Protein AF-F9QC51-F1 (afdb_monomer)

pLDDT: mean 85.55, std 15.06, range [42.66, 97.56]

Radius of gyration: 13.9 Å; Cα contacts (8 Å, |Δi|>4): 135; chains: 1; bounding box: 38×32×33 Å

Nearest P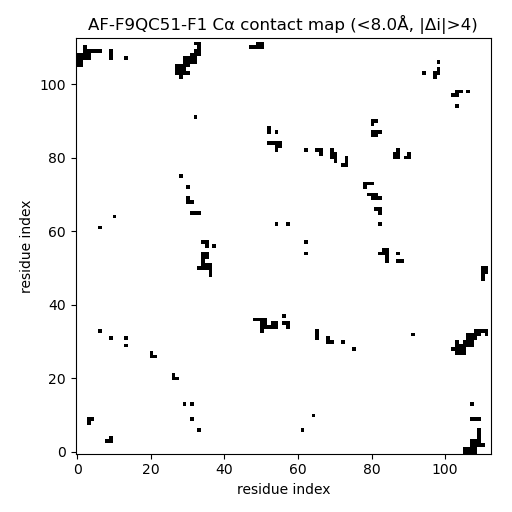DB structures (foldseek):
  4xjx-assembly1_A  TM=9.564E-01  e=8.639E-13  Escherichia coli
  4xjx-assembly1_B  TM=9.453E-01  e=3.603E-12  Escherichia coli
  2w00-assembly2_B  TM=9.041E-01  e=1.764E-12  Escherichia coli
  7btp-assembly1_A  TM=9.183E-01  e=2.287E-12  Escherichia coli
  6h2j-assembly1_A  TM=9.043E-01  e=8.939E-12  Escherichia coli

Structure (mmCIF, N/CA/C/O backbone):
data_AF-F9QC51-F1
#
_entry.id   AF-F9QC51-F1
#
loop_
_atom_site.group_PDB
_atom_site.id
_atom_site.type_symbol
_atom_site.label_atom_id
_atom_site.label_alt_id
_atom_site.label_comp_id
_atom_site.label_asym_id
_atom_site.label_entity_id
_atom_site.label_seq_id
_atom_site.pdbx_PDB_ins_code
_atom_site.Cartn_x
_atom_site.Cartn_y
_atom_site.Cartn_z
_atom_site.occupancy
_atom_site.B_iso_or_equiv
_atom_site.auth_seq_id
_atom_site.auth_comp_id
_atom_site.auth_asym_id
_atom_site.auth_atom_id
_atom_site.pdbx_PDB_model_num
ATOM 1 N N . MET A 1 1 ? -0.217 -11.295 3.798 1.00 90.50 1 MET A N 1
ATOM 2 C CA . MET A 1 1 ? 0.481 -10.790 2.596 1.00 90.50 1 MET A CA 1
ATOM 3 C C . MET A 1 1 ? -0.050 -11.516 1.375 1.00 90.50 1 MET A C 1
ATOM 5 O O . MET A 1 1 ? -0.513 -12.642 1.520 1.00 90.50 1 MET A O 1
ATOM 9 N N . PHE A 1 2 ? -0.015 -10.861 0.218 1.00 93.50 2 PHE A N 1
ATOM 10 C CA . PHE A 1 2 ? -0.470 -11.369 -1.074 1.00 93.50 2 PHE A CA 1
ATOM 11 C C . PHE A 1 2 ? 0.589 -11.034 -2.132 1.00 93.50 2 PHE A C 1
ATOM 13 O O . PHE A 1 2 ? 0.592 -9.937 -2.685 1.00 93.50 2 PHE A O 1
ATOM 20 N N . ALA A 1 3 ? 1.530 -11.958 -2.335 1.00 91.69 3 ALA A N 1
ATOM 21 C CA . ALA A 1 3 ? 2.609 -11.807 -3.306 1.00 91.69 3 ALA A CA 1
ATOM 22 C C . ALA A 1 3 ? 2.104 -12.131 -4.717 1.00 91.69 3 ALA A C 1
ATOM 24 O O . ALA A 1 3 ? 1.410 -13.134 -4.912 1.00 91.69 3 ALA A O 1
ATOM 25 N N . VAL A 1 4 ? 2.426 -11.280 -5.688 1.00 89.81 4 VAL A N 1
ATOM 26 C CA . VAL A 1 4 ? 1.947 -11.383 -7.072 1.00 89.81 4 VAL A CA 1
ATOM 27 C C . VAL A 1 4 ? 3.105 -11.343 -8.061 1.00 89.81 4 VAL A C 1
ATOM 29 O O . VAL A 1 4 ? 4.197 -10.891 -7.749 1.00 89.81 4 VAL A O 1
ATOM 32 N N . SER A 1 5 ? 2.851 -11.817 -9.278 1.00 85.19 5 SER A N 1
ATOM 33 C CA . SER A 1 5 ? 3.888 -12.049 -10.286 1.00 85.19 5 SER A CA 1
ATOM 34 C C . SER A 1 5 ? 4.446 -10.791 -10.954 1.00 85.19 5 SER A C 1
ATOM 36 O O . SER A 1 5 ? 5.476 -10.878 -11.610 1.00 85.19 5 SER A O 1
ATOM 38 N N . SER A 1 6 ? 3.745 -9.656 -10.888 1.00 86.44 6 SER A N 1
ATOM 39 C CA . SER A 1 6 ? 4.165 -8.417 -11.553 1.00 86.44 6 SER A CA 1
ATOM 40 C C . SER A 1 6 ? 3.443 -7.187 -11.007 1.00 86.44 6 SER A C 1
ATOM 42 O O . SER A 1 6 ? 2.390 -7.286 -10.366 1.00 86.44 6 SER A O 1
ATOM 44 N N . VAL A 1 7 ? 3.973 -6.006 -11.336 1.00 87.44 7 VAL A N 1
ATOM 45 C CA . VAL A 1 7 ? 3.344 -4.713 -11.030 1.00 87.44 7 VAL A CA 1
ATOM 46 C C . VAL A 1 7 ? 1.942 -4.615 -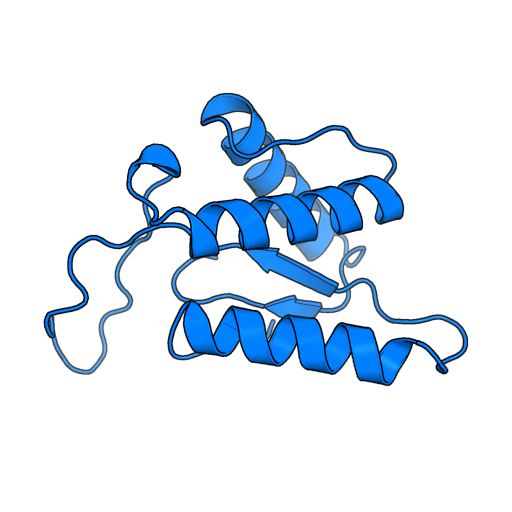11.638 1.00 87.44 7 VAL A C 1
ATOM 48 O O . VAL A 1 7 ? 1.011 -4.148 -10.982 1.00 87.44 7 VAL A O 1
ATOM 51 N N . ASP A 1 8 ? 1.743 -5.101 -12.863 1.00 89.69 8 ASP A N 1
ATOM 52 C CA . ASP A 1 8 ? 0.423 -5.066 -13.501 1.00 89.69 8 ASP A CA 1
ATOM 53 C C . ASP A 1 8 ? -0.587 -5.988 -12.812 1.00 89.69 8 ASP A C 1
ATOM 55 O O . ASP A 1 8 ? -1.743 -5.600 -12.621 1.00 89.69 8 ASP A O 1
ATOM 59 N N . ALA A 1 9 ? -0.151 -7.160 -12.340 1.00 91.31 9 ALA A N 1
ATOM 60 C CA . ALA A 1 9 ? -0.983 -7.997 -11.485 1.00 91.31 9 ALA A CA 1
ATOM 61 C C . ALA A 1 9 ? -1.360 -7.255 -10.192 1.00 91.31 9 ALA A C 1
ATOM 63 O O . ALA A 1 9 ? -2.541 -7.219 -9.837 1.00 91.31 9 ALA A O 1
ATOM 64 N N . ALA A 1 10 ? -0.402 -6.603 -9.521 1.00 92.88 10 ALA A N 1
ATOM 65 C CA . ALA A 1 10 ? -0.662 -5.846 -8.293 1.00 92.88 10 ALA A CA 1
ATOM 66 C C . ALA A 1 10 ? -1.733 -4.763 -8.503 1.00 92.88 10 ALA A C 1
ATOM 68 O O . ALA A 1 10 ? -2.677 -4.671 -7.711 1.00 92.88 10 ALA A O 1
ATOM 69 N N . LYS A 1 11 ? -1.650 -4.011 -9.611 1.00 92.75 11 LYS A N 1
ATOM 70 C CA . LYS A 1 11 ? -2.650 -2.998 -9.989 1.00 92.75 11 LYS A CA 1
ATOM 71 C C . LYS A 1 11 ? -4.049 -3.597 -10.117 1.00 92.75 11 LYS A C 1
ATOM 73 O O . LYS A 1 11 ? -4.995 -3.103 -9.497 1.00 92.75 11 LYS A O 1
ATOM 78 N N . VAL A 1 12 ? -4.183 -4.673 -10.897 1.00 95.50 12 VAL A N 1
ATOM 79 C CA . VAL A 1 12 ? -5.475 -5.329 -11.159 1.00 95.50 12 VAL A CA 1
ATOM 80 C C . VAL A 1 12 ? -6.078 -5.883 -9.872 1.00 95.50 12 VAL A C 1
ATOM 82 O O . VAL A 1 12 ? -7.269 -5.680 -9.610 1.00 95.50 12 VAL A O 1
ATOM 85 N N . TYR A 1 13 ? -5.273 -6.547 -9.041 1.00 96.56 13 TYR A N 1
ATOM 86 C CA . TYR A 1 13 ? -5.744 -7.096 -7.773 1.00 96.56 13 TYR A CA 1
ATOM 87 C C . TYR A 1 13 ? -6.194 -5.999 -6.815 1.00 96.56 13 TYR A C 1
ATOM 89 O O . TYR A 1 13 ? -7.306 -6.073 -6.292 1.00 96.56 13 TYR A O 1
ATOM 97 N N . TYR A 1 14 ? -5.391 -4.951 -6.631 1.00 97.12 14 TYR A N 1
ATOM 98 C CA . TYR A 1 14 ? -5.731 -3.840 -5.745 1.00 97.12 14 TYR A CA 1
ATOM 99 C C . TYR A 1 14 ? -7.040 -3.153 -6.157 1.00 97.12 14 TYR A C 1
ATOM 101 O O . TYR A 1 14 ? -7.938 -2.979 -5.331 1.00 97.12 14 TYR A O 1
ATOM 109 N N . GLN A 1 15 ? -7.205 -2.830 -7.446 1.00 96.25 15 GLN A N 1
ATOM 110 C CA . GLN A 1 15 ? -8.444 -2.233 -7.959 1.00 96.25 15 GLN A CA 1
ATOM 111 C C . GLN A 1 15 ? -9.643 -3.166 -7.790 1.00 96.25 15 GLN A C 1
ATOM 113 O O . GLN A 1 15 ? -10.738 -2.723 -7.436 1.00 96.25 15 GLN A O 1
ATOM 118 N N . THR A 1 16 ? -9.443 -4.465 -8.015 1.00 96.88 16 THR A N 1
ATOM 119 C CA . THR A 1 16 ? -10.495 -5.468 -7.843 1.00 96.88 16 THR A CA 1
ATOM 120 C C . THR A 1 16 ? -10.939 -5.547 -6.390 1.00 96.88 16 THR A C 1
ATOM 122 O O . THR A 1 16 ? -12.140 -5.480 -6.130 1.00 96.88 16 THR A O 1
ATOM 125 N N . PHE A 1 17 ? -10.005 -5.603 -5.438 1.00 96.50 17 PHE A N 1
ATOM 126 C CA . PHE A 1 17 ? -10.337 -5.553 -4.019 1.00 96.50 17 PHE A CA 1
ATOM 127 C C . PHE A 1 17 ? -11.060 -4.257 -3.655 1.00 96.50 17 PHE A C 1
ATOM 129 O O . PHE A 1 17 ? -12.123 -4.315 -3.043 1.00 96.50 17 PHE A O 1
ATOM 136 N N . LYS A 1 18 ? -10.556 -3.093 -4.083 1.00 94.81 18 LYS A N 1
ATOM 137 C CA . LYS A 1 18 ? -11.203 -1.796 -3.826 1.00 94.81 18 LYS A CA 1
ATOM 138 C C . LYS A 1 18 ? -12.653 -1.777 -4.323 1.00 94.81 18 LYS A C 1
ATOM 140 O O . LYS A 1 18 ? -13.554 -1.376 -3.591 1.00 94.81 18 LYS A O 1
ATOM 145 N N . ARG A 1 19 ? -12.899 -2.283 -5.537 1.00 96.06 19 ARG A N 1
ATOM 146 C CA . ARG A 1 19 ? -14.245 -2.393 -6.118 1.00 96.06 19 ARG A CA 1
ATOM 147 C C . ARG A 1 19 ? -15.141 -3.338 -5.320 1.00 96.06 19 ARG A C 1
ATOM 149 O O . ARG A 1 19 ? -16.264 -2.963 -4.994 1.00 96.06 19 ARG A O 1
ATOM 156 N N . LEU A 1 20 ? -14.667 -4.542 -5.005 1.00 96.06 20 LEU A N 1
ATOM 157 C CA . LEU A 1 20 ? -15.446 -5.545 -4.268 1.00 96.06 20 LEU A CA 1
ATOM 158 C C . LEU A 1 20 ? -15.764 -5.107 -2.832 1.00 96.06 20 LEU A C 1
ATOM 160 O O . LEU A 1 20 ? -16.829 -5.433 -2.319 1.00 96.06 20 LEU A O 1
ATOM 164 N N . GLN A 1 21 ? -14.878 -4.336 -2.201 1.00 95.31 21 GLN A N 1
ATOM 165 C CA . GLN A 1 21 ? -15.070 -3.832 -0.843 1.00 95.31 21 GLN A CA 1
ATOM 166 C C . GLN A 1 21 ? -15.993 -2.609 -0.749 1.00 95.31 21 GLN A C 1
ATOM 168 O O . GLN A 1 21 ? -16.416 -2.267 0.351 1.00 95.31 21 GLN A O 1
ATOM 173 N N . SER A 1 22 ? -16.360 -1.976 -1.870 1.00 92.50 22 SER A N 1
ATOM 174 C CA . SER A 1 22 ? -17.206 -0.766 -1.877 1.00 92.50 22 SER A CA 1
ATOM 175 C C . SER A 1 22 ? -18.589 -0.958 -1.238 1.00 92.50 22 SER A C 1
ATOM 177 O O . SER A 1 22 ? -19.188 0.004 -0.764 1.00 92.50 22 SER A O 1
ATOM 179 N N . THR A 1 23 ? -19.085 -2.195 -1.193 1.00 92.38 23 THR A N 1
ATOM 180 C CA . THR A 1 23 ? -20.377 -2.559 -0.593 1.00 92.38 23 THR A CA 1
ATOM 181 C C . THR A 1 23 ? -20.230 -3.328 0.721 1.00 92.38 23 THR A C 1
ATOM 183 O O . THR A 1 23 ? -21.229 -3.783 1.275 1.00 92.38 23 THR A O 1
ATOM 186 N N . VAL A 1 24 ? -19.001 -3.540 1.203 1.00 94.19 24 VAL A N 1
ATOM 187 C CA . VAL A 1 24 ? -18.727 -4.363 2.386 1.00 94.19 24 VAL A CA 1
ATOM 188 C C . VAL A 1 24 ? -18.744 -3.485 3.641 1.00 94.19 24 VAL A C 1
ATOM 190 O O . VAL A 1 24 ? -18.020 -2.489 3.696 1.00 94.19 24 VAL A O 1
ATOM 193 N N . PRO A 1 25 ? -19.534 -3.832 4.674 1.00 91.38 25 PRO A N 1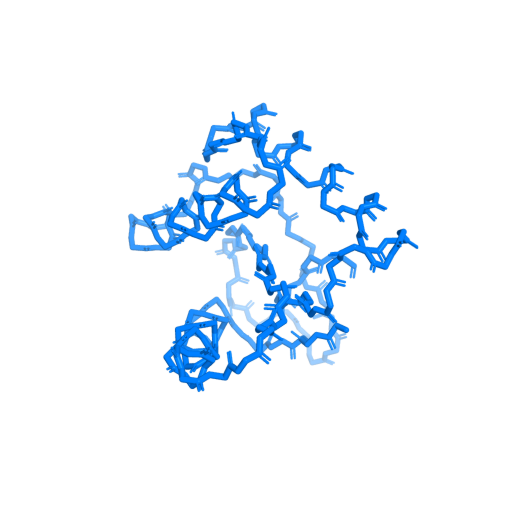
ATOM 194 C CA . PRO A 1 25 ? -19.458 -3.144 5.955 1.00 91.38 25 PRO A CA 1
ATOM 195 C C . PRO A 1 25 ? -18.112 -3.445 6.628 1.00 91.38 25 PRO A C 1
ATOM 197 O O . PRO A 1 25 ? -17.763 -4.609 6.807 1.00 91.38 25 PRO A O 1
ATOM 200 N N . ASN A 1 26 ? -17.388 -2.396 7.033 1.00 91.19 26 ASN A N 1
ATOM 201 C CA . ASN A 1 26 ? -16.028 -2.467 7.590 1.00 91.19 26 ASN A CA 1
ATOM 202 C C . ASN A 1 26 ? -15.021 -3.131 6.626 1.00 91.19 26 ASN A C 1
ATOM 204 O O . ASN A 1 26 ? -14.582 -4.256 6.873 1.00 91.19 26 ASN A O 1
ATOM 208 N N . PRO A 1 27 ? -14.661 -2.461 5.516 1.00 94.50 27 PRO A N 1
ATOM 209 C CA . PRO A 1 27 ? -13.706 -3.006 4.561 1.00 94.50 27 PRO A CA 1
ATOM 210 C C . PRO A 1 27 ? -12.310 -3.154 5.182 1.00 94.50 27 PRO A C 1
ATOM 212 O O . PRO A 1 27 ? -11.908 -2.380 6.053 1.00 94.50 27 PRO A O 1
ATOM 215 N N . LEU A 1 28 ? -11.561 -4.134 4.687 1.00 95.75 28 LEU A N 1
ATOM 216 C CA . LEU A 1 28 ? -10.162 -4.373 5.016 1.00 95.75 28 LEU A CA 1
ATOM 217 C C . LEU A 1 28 ? -9.297 -3.192 4.572 1.00 95.75 28 LEU A C 1
ATOM 219 O O . LEU A 1 28 ? -9.462 -2.660 3.466 1.00 95.75 28 LEU A O 1
ATOM 223 N N . LYS A 1 29 ? -8.310 -2.851 5.400 1.00 96.31 29 LYS A N 1
ATOM 224 C CA . LYS A 1 29 ? -7.259 -1.886 5.076 1.00 96.31 29 LYS A CA 1
ATOM 225 C C . LYS A 1 29 ? -6.203 -2.566 4.221 1.00 96.31 29 LYS A C 1
ATOM 227 O O . LYS A 1 29 ? -5.327 -3.272 4.725 1.00 96.31 29 LYS A O 1
ATOM 232 N N . ILE A 1 30 ? -6.313 -2.353 2.914 1.00 96.62 30 ILE A N 1
ATOM 233 C CA . ILE A 1 30 ? -5.418 -2.940 1.918 1.00 96.62 30 ILE A CA 1
ATOM 234 C C . ILE A 1 30 ? -4.385 -1.905 1.493 1.00 96.62 30 ILE A C 1
ATOM 236 O O . ILE A 1 30 ? -4.734 -0.801 1.073 1.00 96.62 30 ILE A O 1
ATOM 240 N N . ALA A 1 31 ? -3.115 -2.287 1.567 1.00 96.81 31 ALA A N 1
ATOM 241 C CA . ALA A 1 31 ? -1.992 -1.510 1.067 1.00 96.81 31 ALA A CA 1
ATOM 242 C C . ALA A 1 31 ? -1.268 -2.279 -0.044 1.00 96.81 31 ALA A C 1
ATOM 244 O O . ALA A 1 31 ? -1.353 -3.506 -0.135 1.00 96.81 31 ALA A O 1
ATOM 245 N N . THR A 1 32 ? -0.545 -1.552 -0.886 1.00 95.06 32 THR A N 1
ATOM 246 C CA . THR A 1 32 ? 0.321 -2.128 -1.912 1.00 95.06 32 THR A CA 1
ATOM 247 C C . THR A 1 32 ? 1.598 -1.322 -1.982 1.00 95.06 32 THR A C 1
ATOM 249 O O . THR A 1 32 ? 1.577 -0.108 -1.795 1.00 95.06 32 THR A O 1
ATOM 252 N N . ILE A 1 33 ? 2.700 -1.998 -2.263 1.00 91.56 33 ILE A N 1
ATOM 253 C CA . ILE A 1 33 ? 3.991 -1.356 -2.450 1.00 91.56 33 ILE A CA 1
ATOM 254 C C . ILE A 1 33 ? 4.789 -2.134 -3.486 1.00 91.56 33 ILE A C 1
ATOM 256 O O . ILE A 1 33 ? 4.762 -3.363 -3.509 1.00 91.56 33 ILE A O 1
ATOM 260 N N . PHE A 1 34 ? 5.428 -1.387 -4.371 1.00 88.31 34 PHE A N 1
ATOM 261 C CA . PHE A 1 34 ? 6.358 -1.873 -5.374 1.00 88.31 34 PHE A CA 1
ATOM 262 C C . PHE A 1 34 ? 7.163 -0.676 -5.884 1.00 88.31 34 PHE A C 1
ATOM 264 O O . PHE A 1 34 ? 6.724 0.475 -5.772 1.00 88.31 34 PHE A O 1
ATOM 271 N N . SER A 1 35 ? 8.312 -0.943 -6.475 1.00 76.94 35 SER A N 1
ATOM 272 C CA . SER A 1 35 ? 9.093 -0.007 -7.265 1.00 76.94 35 SER A CA 1
ATOM 273 C C . SER A 1 35 ? 9.457 -0.632 -8.608 1.00 76.94 35 SER A C 1
ATOM 275 O O . SER A 1 35 ? 8.914 -1.656 -9.024 1.00 76.94 35 SER A O 1
ATOM 277 N N . PHE A 1 36 ? 10.317 0.057 -9.350 1.00 68.50 36 PHE A N 1
ATOM 278 C CA . PHE A 1 36 ? 10.804 -0.427 -10.624 1.00 68.50 36 PHE A CA 1
ATOM 279 C C . PHE A 1 36 ? 12.009 -1.351 -10.426 1.00 68.50 36 PHE A C 1
ATOM 281 O O . PHE A 1 36 ? 13.053 -0.920 -9.936 1.00 68.50 36 PHE A O 1
ATOM 288 N N . ALA A 1 37 ? 11.892 -2.593 -10.891 1.00 57.03 37 ALA A N 1
ATOM 289 C CA . ALA A 1 37 ? 13.037 -3.430 -11.218 1.00 57.03 37 ALA A CA 1
ATOM 290 C C . ALA A 1 37 ? 13.313 -3.270 -12.720 1.00 57.03 37 ALA A C 1
ATOM 292 O O . ALA A 1 37 ? 12.512 -3.691 -13.550 1.00 57.03 37 ALA A O 1
ATOM 293 N N . ALA A 1 38 ? 14.428 -2.627 -13.080 1.00 44.03 38 ALA A N 1
ATOM 294 C CA . ALA A 1 38 ? 14.761 -2.316 -14.475 1.00 44.03 38 ALA A CA 1
ATOM 295 C C . ALA A 1 38 ? 15.005 -3.540 -15.370 1.00 44.03 38 ALA A C 1
ATOM 297 O O . ALA A 1 38 ? 15.040 -3.400 -16.590 1.00 44.03 38 ALA A O 1
ATOM 298 N N . ASN A 1 39 ? 15.113 -4.727 -14.777 1.00 45.62 39 ASN A N 1
ATOM 299 C CA . ASN A 1 39 ? 15.356 -5.974 -15.479 1.00 45.62 39 ASN A CA 1
ATOM 300 C C . ASN A 1 39 ? 14.195 -6.946 -15.220 1.00 45.62 39 ASN A C 1
ATOM 302 O O . ASN A 1 39 ? 14.247 -7.756 -14.301 1.00 45.62 39 ASN A O 1
ATOM 306 N N . GLU A 1 40 ? 13.147 -6.874 -16.046 1.00 47.72 40 GLU A N 1
ATOM 307 C CA . GLU A 1 40 ? 12.170 -7.969 -16.199 1.00 47.72 40 GLU A CA 1
ATOM 308 C C . GLU A 1 40 ? 12.737 -9.134 -17.047 1.00 47.72 40 GLU A C 1
ATOM 310 O O . GLU A 1 40 ? 12.084 -10.168 -17.214 1.00 47.72 40 GLU A O 1
ATOM 315 N N . GLU A 1 41 ? 13.958 -9.005 -17.586 1.00 42.66 41 GLU A N 1
ATOM 316 C CA . GLU A 1 41 ? 14.643 -10.095 -18.285 1.00 42.66 41 GLU A CA 1
ATOM 317 C C . GLU A 1 41 ? 15.190 -11.125 -17.290 1.00 42.66 41 GLU A C 1
ATOM 319 O O . GLU A 1 41 ? 16.301 -11.004 -16.796 1.00 42.66 41 GLU A O 1
ATOM 324 N N . GLN A 1 42 ? 14.369 -12.148 -17.032 1.00 45.75 42 GLN A N 1
ATOM 325 C CA . GLN A 1 42 ? 14.759 -13.540 -16.761 1.00 45.75 42 GLN A CA 1
ATOM 326 C C . GLN A 1 42 ? 16.124 -13.758 -16.078 1.00 45.75 42 GLN A C 1
ATOM 328 O O . GLN A 1 42 ? 17.007 -14.393 -16.653 1.00 45.75 42 GLN A O 1
ATOM 333 N N . ASP A 1 43 ? 16.261 -13.372 -14.814 1.00 45.22 43 ASP A N 1
ATOM 334 C CA . ASP A 1 43 ? 17.301 -13.941 -13.958 1.00 45.22 43 ASP A CA 1
ATOM 335 C C . ASP A 1 43 ? 16.689 -15.088 -13.142 1.00 45.22 43 ASP A C 1
ATOM 337 O O . ASP A 1 43 ? 15.846 -14.870 -12.284 1.00 45.22 43 ASP A O 1
ATOM 341 N N . ALA A 1 44 ? 17.067 -16.319 -13.517 1.00 47.28 44 ALA A N 1
ATOM 342 C CA . ALA A 1 44 ? 16.850 -17.616 -12.858 1.00 47.28 44 ALA A CA 1
ATOM 343 C C . ALA A 1 44 ? 15.463 -17.912 -12.226 1.00 47.28 44 ALA A C 1
ATOM 345 O O . ALA A 1 44 ? 15.003 -17.267 -11.292 1.00 47.28 44 ALA A O 1
ATOM 346 N N . ILE A 1 45 ? 14.828 -19.020 -12.643 1.00 50.56 45 ILE A N 1
ATOM 347 C CA . ILE A 1 45 ? 13.628 -19.566 -11.977 1.00 50.56 45 ILE A CA 1
ATOM 348 C C . ILE A 1 45 ? 13.942 -19.819 -10.490 1.00 50.56 45 ILE A C 1
ATOM 350 O O . ILE A 1 45 ? 14.553 -20.834 -10.157 1.00 50.56 45 ILE A O 1
ATOM 354 N N . GLY A 1 46 ? 13.508 -18.915 -9.607 1.00 57.62 46 GLY A N 1
ATOM 355 C CA . GLY A 1 46 ? 13.649 -19.048 -8.155 1.00 57.62 46 GLY A CA 1
ATOM 356 C C . GLY A 1 46 ? 14.181 -17.818 -7.416 1.00 57.62 46 GLY A C 1
ATOM 357 O O . GLY A 1 46 ? 13.957 -17.753 -6.209 1.00 57.62 46 GLY A O 1
ATOM 358 N N . ASP A 1 47 ? 14.817 -16.854 -8.093 1.00 58.34 47 ASP A N 1
ATOM 359 C CA . ASP A 1 47 ? 15.297 -15.627 -7.441 1.00 58.34 47 ASP A CA 1
ATOM 360 C C . ASP A 1 47 ? 14.233 -14.519 -7.464 1.00 58.34 47 ASP A C 1
ATOM 362 O O . ASP A 1 47 ? 13.562 -14.276 -8.468 1.00 58.34 47 ASP A O 1
ATOM 366 N N . ILE A 1 48 ? 14.062 -13.853 -6.319 1.00 62.38 48 ILE A N 1
ATOM 367 C CA . ILE A 1 48 ? 13.225 -12.657 -6.190 1.00 62.38 48 ILE A CA 1
ATOM 368 C C . ILE A 1 48 ? 14.150 -11.459 -6.377 1.00 62.38 48 ILE A C 1
ATOM 370 O O . ILE A 1 48 ? 15.081 -11.270 -5.594 1.00 62.38 48 ILE A O 1
ATOM 374 N N . VAL A 1 49 ? 13.910 -10.667 -7.422 1.00 63.16 49 VAL A N 1
ATOM 375 C CA . VAL A 1 49 ? 14.688 -9.453 -7.690 1.00 63.16 49 VAL A CA 1
ATOM 376 C C . VAL A 1 49 ? 14.445 -8.445 -6.568 1.00 63.16 49 VAL A C 1
ATOM 378 O O . VAL A 1 49 ? 13.298 -8.096 -6.289 1.00 63.16 49 VAL A O 1
ATOM 381 N N . ASP A 1 50 ? 15.525 -7.982 -5.935 1.00 62.56 50 ASP A N 1
ATOM 382 C CA . ASP A 1 50 ? 15.454 -6.950 -4.900 1.00 62.56 50 ASP A CA 1
ATOM 383 C C . ASP A 1 50 ? 15.062 -5.608 -5.536 1.00 62.56 50 ASP A C 1
ATOM 385 O O . ASP A 1 50 ? 15.677 -5.137 -6.498 1.00 62.56 50 ASP A O 1
ATOM 389 N N . GLU A 1 51 ? 13.998 -5.005 -5.019 1.00 67.94 51 GLU A N 1
ATOM 390 C CA . GLU A 1 51 ? 13.419 -3.783 -5.562 1.00 67.94 51 GLU A CA 1
ATOM 391 C C . GLU A 1 51 ? 14.066 -2.548 -4.913 1.00 67.94 51 GLU A C 1
ATOM 393 O O . GLU A 1 51 ? 14.098 -2.398 -3.690 1.00 67.94 51 GLU A O 1
ATOM 398 N N . SER A 1 52 ? 14.567 -1.613 -5.728 1.00 71.38 52 SER A N 1
ATOM 399 C CA . SER A 1 52 ? 15.209 -0.393 -5.217 1.00 71.38 52 SER A CA 1
ATOM 400 C C . SER A 1 52 ? 14.181 0.616 -4.681 1.00 71.38 52 SER A C 1
ATOM 402 O O . SER A 1 52 ? 12.993 0.546 -4.980 1.00 71.38 52 SER A O 1
ATOM 404 N N . PHE A 1 53 ? 14.611 1.633 -3.931 1.00 72.00 53 PHE A N 1
ATOM 405 C CA . PHE A 1 53 ? 13.721 2.741 -3.542 1.00 72.00 53 PHE A CA 1
ATOM 406 C C . PHE A 1 53 ? 13.580 3.825 -4.632 1.00 72.00 53 PHE A C 1
ATOM 408 O O . PHE A 1 53 ? 13.021 4.893 -4.370 1.00 72.00 53 PHE A O 1
ATOM 415 N N . GLU A 1 54 ? 14.088 3.587 -5.846 1.00 70.25 54 GLU A N 1
ATOM 416 C CA . GLU A 1 54 ? 14.068 4.560 -6.940 1.00 70.25 54 GLU A CA 1
ATOM 417 C C . GLU A 1 54 ? 12.743 4.533 -7.712 1.00 70.25 54 GLU A C 1
ATOM 419 O O . GLU A 1 54 ? 12.579 3.895 -8.749 1.00 70.25 54 GLU A O 1
ATOM 424 N N . VAL A 1 55 ? 11.782 5.307 -7.217 1.00 70.81 55 VAL A N 1
ATOM 425 C CA . VAL A 1 55 ? 10.470 5.524 -7.853 1.00 70.81 55 VAL A CA 1
ATOM 426 C C . VAL A 1 55 ? 10.522 6.389 -9.121 1.00 70.81 55 VAL A C 1
ATOM 428 O O . VAL A 1 55 ? 9.565 6.414 -9.893 1.00 70.81 55 VAL A O 1
ATOM 431 N N . GLU A 1 56 ? 11.633 7.088 -9.376 1.00 69.56 56 GLU A N 1
ATOM 432 C CA . GLU A 1 56 ? 11.821 7.901 -10.590 1.00 69.56 56 GLU A CA 1
ATOM 433 C C . GLU A 1 56 ? 12.036 7.059 -11.853 1.00 69.56 56 GLU A C 1
ATOM 435 O O . GLU A 1 56 ? 11.750 7.526 -12.952 1.00 69.56 56 GLU A O 1
ATOM 440 N N . ALA A 1 57 ? 12.481 5.808 -11.707 1.00 69.69 57 ALA A N 1
ATOM 441 C CA . ALA A 1 57 ? 12.660 4.887 -12.826 1.00 69.69 57 ALA A CA 1
ATOM 442 C C . ALA A 1 57 ? 11.340 4.229 -13.286 1.00 69.69 57 ALA A C 1
ATOM 444 O O . ALA A 1 57 ? 11.312 3.525 -14.294 1.00 69.69 57 ALA A O 1
ATOM 445 N N . MET A 1 58 ? 10.229 4.457 -12.573 1.00 74.31 58 MET A N 1
ATOM 446 C CA . MET A 1 58 ? 8.920 3.895 -12.911 1.00 74.31 58 MET A CA 1
ATOM 447 C C . MET A 1 58 ? 8.291 4.593 -14.121 1.00 74.31 58 MET A C 1
ATOM 449 O O . MET A 1 58 ? 8.333 5.817 -14.254 1.00 74.31 58 MET A O 1
ATOM 453 N N . ASN A 1 59 ? 7.595 3.824 -14.965 1.00 76.94 59 ASN A N 1
ATOM 454 C CA . ASN A 1 59 ? 6.751 4.414 -16.003 1.00 76.94 59 ASN A CA 1
ATOM 455 C C . ASN A 1 59 ? 5.603 5.245 -15.387 1.00 76.94 59 ASN A C 1
ATOM 457 O O . ASN A 1 59 ? 5.154 4.990 -14.265 1.00 76.94 59 ASN A O 1
ATOM 461 N N . SER A 1 60 ? 5.107 6.238 -16.133 1.00 81.25 60 SER A N 1
ATOM 462 C CA . SER A 1 60 ? 4.125 7.212 -15.631 1.00 81.25 60 SER A CA 1
ATOM 463 C C . SER A 1 60 ? 2.856 6.554 -15.076 1.00 81.25 60 SER A C 1
ATOM 465 O O . SER A 1 60 ? 2.386 6.944 -14.013 1.00 81.25 60 SER A O 1
ATOM 467 N N . SER A 1 61 ? 2.357 5.496 -15.726 1.00 85.56 61 SER A N 1
ATOM 468 C CA . SER A 1 61 ? 1.160 4.769 -15.280 1.00 85.56 61 SER A CA 1
ATOM 469 C C . SER A 1 61 ? 1.364 4.050 -13.940 1.00 85.56 61 SER A C 1
ATOM 471 O O . SER A 1 61 ? 0.480 4.061 -13.083 1.00 85.56 61 SER A O 1
ATOM 473 N N . ALA A 1 62 ? 2.524 3.423 -13.732 1.00 85.19 62 ALA A N 1
ATOM 474 C CA . ALA A 1 62 ? 2.851 2.759 -12.475 1.00 85.19 62 ALA A CA 1
ATOM 475 C C . ALA A 1 62 ? 3.031 3.770 -11.335 1.00 85.19 62 ALA A C 1
ATOM 477 O O . ALA A 1 62 ? 2.538 3.526 -10.233 1.00 85.19 62 ALA A O 1
ATOM 478 N N . LYS A 1 63 ? 3.667 4.917 -11.608 1.00 87.44 63 LYS A N 1
ATOM 479 C CA . LYS A 1 63 ? 3.848 6.000 -10.631 1.00 87.44 63 LYS A CA 1
ATOM 480 C C . LYS A 1 63 ? 2.513 6.636 -10.227 1.00 87.44 63 LYS A C 1
ATOM 482 O O . LYS A 1 63 ? 2.265 6.821 -9.039 1.00 87.44 63 LYS A O 1
ATOM 487 N N . GLU A 1 64 ? 1.629 6.910 -11.187 1.00 91.00 64 GLU A N 1
ATOM 488 C CA . GLU A 1 64 ? 0.270 7.415 -10.929 1.00 91.00 64 GLU A CA 1
ATOM 489 C C . GLU A 1 64 ? -0.556 6.439 -10.089 1.00 91.00 64 GLU A C 1
ATOM 491 O O . GLU A 1 64 ? -1.226 6.840 -9.135 1.00 91.00 64 GLU A O 1
ATOM 496 N N . PHE A 1 65 ? -0.479 5.146 -10.407 1.00 93.12 65 PHE A N 1
ATOM 497 C CA . PHE A 1 65 ? -1.162 4.125 -9.626 1.00 93.12 65 PHE A CA 1
ATOM 498 C C . PHE A 1 65 ? -0.633 4.059 -8.189 1.00 93.12 65 PHE A C 1
ATOM 500 O O . PHE A 1 65 ? -1.419 4.056 -7.242 1.00 93.12 65 PHE A O 1
ATOM 507 N N . LEU A 1 66 ? 0.692 4.017 -8.022 1.00 92.19 66 LEU A N 1
ATOM 508 C CA . LEU A 1 66 ? 1.321 3.965 -6.705 1.00 92.19 66 LEU A CA 1
ATOM 509 C C . LEU A 1 66 ? 0.939 5.194 -5.874 1.00 92.19 66 LEU A C 1
ATOM 511 O O . LEU A 1 66 ? 0.592 5.054 -4.704 1.00 92.19 66 LEU A O 1
ATOM 515 N N . LYS A 1 67 ? 0.907 6.377 -6.496 1.00 94.06 67 LYS A N 1
ATOM 516 C CA . LYS A 1 67 ? 0.418 7.602 -5.861 1.00 94.06 67 LYS A CA 1
ATOM 517 C C . LYS A 1 67 ? -1.026 7.453 -5.382 1.00 94.06 67 LYS A C 1
ATOM 519 O O . LYS A 1 67 ? -1.288 7.692 -4.211 1.00 94.06 67 LYS A O 1
ATOM 524 N N . SER A 1 68 ? -1.934 6.967 -6.231 1.00 95.50 68 SER A N 1
ATOM 525 C CA . SER A 1 68 ? -3.326 6.73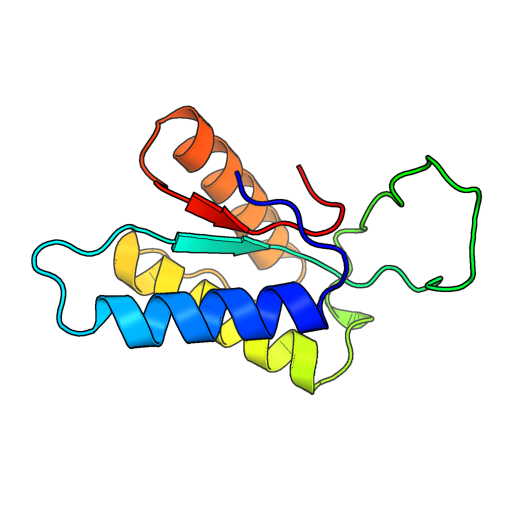1 -5.824 1.00 95.50 68 SER A CA 1
ATOM 526 C C . SER A 1 68 ? -3.444 5.751 -4.651 1.00 95.50 68 SER A C 1
ATOM 528 O O . SER A 1 68 ? -4.312 5.933 -3.800 1.00 95.50 68 SER A O 1
ATOM 530 N N . ALA A 1 69 ? -2.609 4.712 -4.597 1.00 95.88 69 ALA A N 1
ATOM 531 C CA . ALA A 1 69 ? -2.618 3.758 -3.491 1.00 95.88 69 ALA A CA 1
ATOM 532 C C . ALA A 1 69 ? -2.048 4.356 -2.191 1.00 95.88 69 ALA A C 1
ATOM 534 O O . ALA A 1 69 ? -2.539 4.057 -1.099 1.00 95.88 69 ALA A O 1
ATOM 535 N N . ILE A 1 70 ? -1.032 5.218 -2.297 1.00 96.19 70 ILE A N 1
ATOM 536 C CA . ILE A 1 70 ? -0.493 5.985 -1.168 1.00 96.19 70 ILE A CA 1
ATOM 537 C C . ILE A 1 70 ? -1.528 6.998 -0.664 1.00 96.19 70 ILE A C 1
ATOM 539 O O . ILE A 1 70 ? -1.677 7.156 0.545 1.00 96.19 70 ILE A O 1
ATOM 543 N N . ASP A 1 71 ? -2.293 7.628 -1.552 1.00 97.44 71 ASP A N 1
ATOM 544 C CA . ASP A 1 71 ? -3.377 8.537 -1.175 1.00 97.44 71 ASP A CA 1
ATOM 545 C C . ASP A 1 71 ? -4.490 7.805 -0.406 1.00 97.44 71 ASP A C 1
ATOM 547 O O . ASP A 1 71 ? -4.947 8.289 0.633 1.00 97.44 71 ASP A O 1
ATOM 551 N N . ASP A 1 72 ? -4.870 6.598 -0.842 1.00 96.56 72 ASP A N 1
ATOM 552 C CA . ASP A 1 72 ? -5.797 5.740 -0.093 1.00 96.56 72 ASP A CA 1
ATOM 553 C C . ASP A 1 72 ? -5.235 5.407 1.306 1.00 96.56 72 ASP A C 1
ATOM 555 O O . ASP A 1 72 ? -5.936 5.523 2.314 1.00 96.56 72 ASP A O 1
ATOM 559 N N . TYR A 1 73 ? -3.947 5.051 1.390 1.00 97.56 73 TYR A N 1
ATOM 560 C CA . TYR A 1 73 ? -3.261 4.777 2.656 1.00 97.56 73 TYR A CA 1
ATOM 561 C C . TYR A 1 73 ? -3.2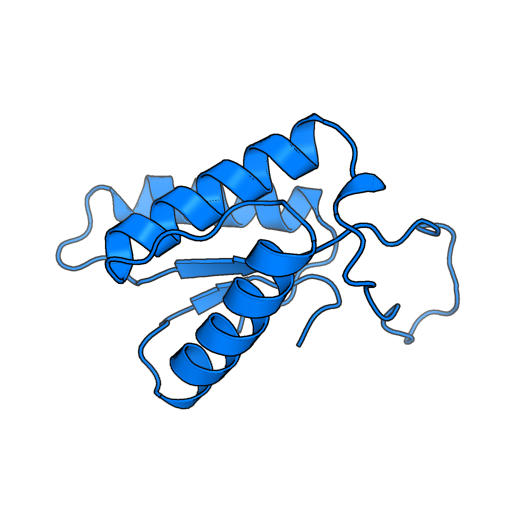36 5.998 3.586 1.00 97.56 73 TYR A C 1
ATOM 563 O O . TYR A 1 73 ? -3.524 5.880 4.780 1.00 97.56 73 TYR A O 1
ATOM 571 N N . ASN A 1 74 ? -2.945 7.177 3.036 1.00 97.56 74 ASN A N 1
ATOM 572 C CA . ASN A 1 74 ? -2.997 8.446 3.751 1.00 97.56 74 ASN A CA 1
ATOM 573 C C . ASN A 1 74 ? -4.396 8.696 4.325 1.00 97.56 74 ASN A C 1
ATOM 575 O O . ASN A 1 74 ? -4.514 9.102 5.483 1.00 97.56 74 ASN A O 1
ATOM 579 N N . GLY A 1 75 ? -5.448 8.368 3.569 1.00 96.56 75 GLY A N 1
ATOM 580 C CA . GLY A 1 75 ? -6.831 8.399 4.041 1.00 96.56 75 GLY A CA 1
ATOM 581 C C . GLY A 1 75 ? -7.110 7.427 5.194 1.00 96.56 75 GLY A C 1
ATOM 582 O O . GLY A 1 75 ? -7.785 7.795 6.154 1.00 96.56 75 GLY A O 1
ATOM 583 N N . TYR A 1 76 ? -6.566 6.207 5.153 1.00 94.56 76 TYR A N 1
ATOM 584 C CA . TYR A 1 76 ? -6.775 5.202 6.208 1.00 94.56 76 TYR A CA 1
ATOM 585 C C . TYR A 1 76 ? -6.092 5.537 7.536 1.00 94.56 76 TYR A C 1
ATOM 587 O O . TYR A 1 76 ? -6.591 5.143 8.596 1.00 94.56 76 TYR A O 1
ATOM 595 N N . PHE A 1 77 ? -4.937 6.205 7.484 1.00 96.56 77 PHE A N 1
ATOM 596 C CA . PHE A 1 77 ? -4.050 6.372 8.638 1.00 96.56 77 PHE A CA 1
ATOM 597 C C . PHE A 1 77 ? -3.744 7.828 9.003 1.00 96.56 77 PHE A C 1
ATOM 599 O O . PHE A 1 77 ? -2.946 8.060 9.912 1.00 96.56 77 PHE A O 1
ATOM 606 N N . ALA A 1 78 ? -4.392 8.788 8.336 1.00 96.50 78 ALA A N 1
ATOM 607 C CA . ALA A 1 78 ? -4.180 10.223 8.515 1.00 96.50 78 ALA A CA 1
ATOM 608 C C . ALA A 1 78 ? -2.698 10.626 8.371 1.00 96.50 78 ALA A C 1
ATOM 610 O O . ALA A 1 78 ? -2.141 11.339 9.208 1.00 96.50 78 ALA A O 1
ATOM 611 N N . THR A 1 79 ? -2.052 10.135 7.312 1.00 96.75 79 THR A N 1
ATOM 612 C CA . THR A 1 79 ? -0.656 10.445 6.958 1.00 96.75 79 THR A CA 1
ATOM 613 C C . THR A 1 79 ? -0.583 11.339 5.715 1.00 96.75 79 THR A C 1
ATOM 615 O O . THR A 1 79 ? -1.610 11.723 5.160 1.00 96.75 79 THR A O 1
ATOM 618 N N . SER A 1 80 ? 0.627 11.714 5.289 1.00 96.19 80 SER A N 1
ATOM 619 C CA . SER A 1 80 ? 0.855 12.612 4.145 1.00 96.19 80 SER A CA 1
ATOM 620 C C . SER A 1 80 ? 2.091 12.200 3.332 1.00 96.19 80 SER A C 1
ATOM 622 O O . SER A 1 80 ? 3.021 12.990 3.153 1.00 96.19 80 SER A O 1
ATOM 624 N N . TYR A 1 81 ? 2.143 10.932 2.923 1.00 96.19 81 TYR A N 1
ATOM 625 C CA . TYR A 1 81 ? 3.207 10.403 2.067 1.00 96.19 81 TYR A CA 1
ATOM 626 C C . TYR A 1 81 ? 2.958 10.702 0.580 1.00 96.19 81 TYR A C 1
ATOM 628 O O . TYR A 1 81 ? 1.822 10.939 0.185 1.00 96.19 81 TYR A O 1
ATOM 636 N N . ASP A 1 82 ? 4.011 10.660 -0.237 1.00 92.31 82 ASP A N 1
ATOM 637 C CA . ASP A 1 82 ? 3.985 10.849 -1.695 1.00 92.31 82 ASP A CA 1
ATOM 638 C C . ASP A 1 82 ? 5.048 9.938 -2.348 1.00 92.31 82 ASP A C 1
ATOM 640 O O . ASP A 1 82 ? 5.813 9.253 -1.662 1.00 92.31 82 ASP A O 1
ATOM 644 N N . VAL A 1 83 ? 5.102 9.936 -3.678 1.00 88.00 83 VAL A N 1
ATOM 645 C CA . VAL A 1 83 ? 6.025 9.147 -4.510 1.00 88.00 83 VAL A CA 1
ATOM 646 C C . VAL A 1 83 ? 7.352 9.867 -4.792 1.00 88.00 83 VAL A C 1
ATOM 648 O O . VAL A 1 83 ? 7.973 9.625 -5.823 1.00 88.00 83 VAL A O 1
ATOM 651 N N . ASP A 1 84 ? 7.794 10.771 -3.914 1.00 86.88 84 ASP A N 1
ATOM 652 C CA . ASP A 1 84 ? 9.172 11.281 -3.926 1.00 86.88 84 ASP A CA 1
ATOM 653 C C . ASP A 1 84 ? 10.084 10.374 -3.089 1.00 86.88 84 ASP A C 1
ATOM 655 O O . ASP A 1 84 ? 9.639 9.758 -2.123 1.00 86.88 84 ASP A O 1
ATOM 659 N N . GLY A 1 85 ? 11.375 10.292 -3.425 1.00 83.75 85 GLY A N 1
ATOM 660 C CA . GLY A 1 85 ? 12.282 9.312 -2.811 1.00 83.75 85 GLY A CA 1
ATOM 661 C C . GLY A 1 85 ? 12.318 9.337 -1.274 1.00 83.75 85 GLY A C 1
ATOM 662 O O . GLY A 1 85 ? 12.355 8.282 -0.642 1.00 83.75 85 GLY A O 1
ATOM 663 N N . LYS A 1 86 ? 12.248 10.517 -0.638 1.00 88.62 86 LYS A N 1
ATOM 664 C CA . LYS A 1 86 ? 12.267 10.615 0.833 1.00 88.62 86 LYS A CA 1
ATOM 665 C C . LYS A 1 86 ? 10.920 10.219 1.434 1.00 88.62 86 LYS A C 1
ATOM 667 O O . LYS A 1 86 ? 10.879 9.518 2.447 1.00 88.62 86 LYS A O 1
ATOM 672 N N . SER A 1 87 ? 9.825 10.689 0.848 1.00 91.94 87 SER A N 1
ATOM 673 C CA . SER A 1 87 ? 8.479 10.374 1.317 1.00 91.94 87 SER A CA 1
ATOM 674 C C . SER A 1 87 ? 8.141 8.897 1.122 1.00 91.94 87 SER A C 1
ATOM 676 O O . SER A 1 87 ? 7.637 8.267 2.050 1.00 91.94 87 SER A O 1
ATOM 678 N N . PHE A 1 88 ? 8.561 8.305 0.004 1.00 90.81 88 PHE A N 1
ATOM 679 C CA . PHE A 1 88 ? 8.413 6.882 -0.284 1.00 90.81 88 PHE A CA 1
ATOM 680 C C . PHE A 1 88 ? 9.176 5.995 0.713 1.00 90.81 88 PHE A C 1
ATOM 682 O O . PHE A 1 88 ? 8.632 5.014 1.219 1.00 90.81 88 PHE A O 1
ATOM 689 N N . GLN A 1 89 ? 10.402 6.367 1.099 1.00 90.38 89 GLN A N 1
ATOM 690 C CA . GLN A 1 89 ? 11.128 5.662 2.165 1.00 90.38 89 GLN A CA 1
ATOM 691 C C . GLN A 1 89 ? 10.407 5.742 3.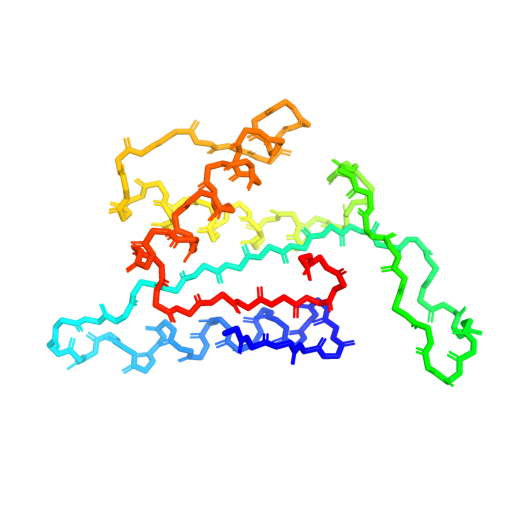518 1.00 90.38 89 GLN A C 1
ATOM 693 O O . GLN A 1 89 ? 10.365 4.765 4.270 1.00 90.38 89 GLN A O 1
ATOM 698 N N . ASN A 1 90 ? 9.832 6.901 3.854 1.00 94.31 90 ASN A N 1
ATOM 699 C CA . ASN A 1 90 ? 9.058 7.046 5.086 1.00 94.31 90 ASN A CA 1
ATOM 700 C C . ASN A 1 90 ? 7.763 6.226 5.039 1.00 94.31 90 ASN A C 1
ATOM 702 O O . ASN A 1 90 ? 7.421 5.599 6.042 1.00 94.31 90 ASN A O 1
ATOM 706 N N . TYR A 1 91 ? 7.099 6.185 3.882 1.00 95.25 91 TYR A N 1
ATOM 707 C CA . TYR A 1 91 ? 5.949 5.329 3.620 1.00 95.25 91 TYR A CA 1
ATOM 708 C C . TYR A 1 91 ? 6.294 3.854 3.836 1.00 95.25 91 TYR A C 1
ATOM 710 O O . TYR A 1 91 ? 5.628 3.197 4.628 1.00 95.25 91 TYR A O 1
ATOM 718 N N . TYR A 1 92 ? 7.380 3.354 3.235 1.00 93.50 92 TYR A N 1
ATOM 719 C CA . TYR A 1 92 ? 7.855 1.979 3.430 1.00 93.50 92 TYR A CA 1
ATOM 720 C C . TYR A 1 92 ? 8.059 1.640 4.915 1.00 93.50 92 TYR A C 1
ATOM 722 O O . TYR A 1 92 ? 7.575 0.620 5.410 1.00 93.50 92 TYR A O 1
ATOM 730 N N . ARG A 1 93 ? 8.747 2.518 5.659 1.00 93.81 93 ARG A N 1
ATOM 731 C CA . ARG A 1 93 ? 9.027 2.306 7.089 1.00 93.81 93 ARG A CA 1
ATOM 732 C C . ARG A 1 93 ? 7.756 2.276 7.933 1.00 93.81 93 ARG A C 1
ATOM 734 O O . ARG A 1 93 ? 7.652 1.451 8.843 1.00 93.81 93 ARG A O 1
ATOM 741 N N . ASP A 1 94 ? 6.824 3.185 7.664 1.00 96.81 94 ASP A N 1
ATOM 742 C CA . ASP A 1 94 ? 5.542 3.228 8.365 1.00 96.81 94 ASP A CA 1
ATOM 743 C C . ASP A 1 94 ? 4.702 1.997 8.024 1.00 96.81 94 ASP A C 1
ATOM 745 O O . ASP A 1 94 ? 4.260 1.291 8.928 1.00 96.81 94 ASP A O 1
ATOM 749 N N . LEU A 1 95 ? 4.599 1.654 6.740 1.00 95.81 95 LEU A N 1
ATOM 750 C CA . LEU A 1 95 ? 3.898 0.470 6.260 1.00 95.81 95 LEU A CA 1
ATOM 751 C C . LEU A 1 95 ? 4.419 -0.805 6.934 1.00 95.81 95 LEU A C 1
ATOM 753 O O . LEU A 1 95 ? 3.630 -1.577 7.478 1.00 95.81 95 LEU A O 1
ATOM 757 N N . ALA A 1 96 ? 5.740 -0.993 6.997 1.00 93.88 96 ALA A N 1
ATOM 758 C CA . ALA A 1 96 ? 6.348 -2.142 7.665 1.00 93.88 96 ALA A CA 1
ATOM 759 C C . ALA A 1 96 ? 5.979 -2.222 9.152 1.00 93.88 96 ALA A C 1
ATOM 761 O O . ALA A 1 96 ? 5.648 -3.291 9.676 1.00 93.88 96 ALA A O 1
ATOM 762 N N . LYS A 1 97 ? 5.988 -1.076 9.840 1.00 96.81 97 LYS A N 1
ATOM 763 C CA . LYS A 1 97 ? 5.572 -0.982 11.241 1.00 96.81 97 LYS A CA 1
ATOM 764 C C . LYS A 1 97 ? 4.092 -1.337 11.408 1.00 96.81 97 LYS A C 1
ATOM 766 O O . LYS A 1 97 ? 3.753 -2.079 12.329 1.00 96.81 97 LYS A O 1
ATOM 771 N N . ARG A 1 98 ? 3.218 -0.857 10.523 1.00 97.00 98 ARG A N 1
ATOM 772 C CA . ARG A 1 98 ? 1.769 -1.105 10.580 1.00 97.00 98 ARG A CA 1
ATOM 773 C C . ARG A 1 98 ? 1.392 -2.539 10.250 1.00 97.00 98 ARG A C 1
ATOM 775 O O . ARG A 1 98 ? 0.534 -3.103 10.923 1.00 97.00 98 ARG A O 1
ATOM 782 N N . VAL A 1 99 ? 2.073 -3.161 9.291 1.00 94.94 99 VAL A N 1
ATOM 783 C CA . VAL A 1 99 ? 1.930 -4.595 8.999 1.00 94.94 99 VAL A CA 1
ATOM 784 C C . VAL A 1 99 ? 2.327 -5.420 10.223 1.00 94.94 99 VAL A C 1
ATOM 786 O O . VAL A 1 99 ? 1.567 -6.284 10.658 1.00 94.94 99 VAL A O 1
ATOM 789 N N . LYS A 1 100 ? 3.463 -5.099 10.861 1.00 94.81 100 LYS A N 1
ATOM 790 C CA . LYS A 1 100 ? 3.895 -5.755 12.106 1.00 94.81 100 LYS A CA 1
ATOM 791 C C . LYS A 1 100 ? 2.887 -5.577 13.248 1.00 94.81 100 LYS A C 1
ATOM 793 O O . LYS A 1 100 ? 2.652 -6.512 14.011 1.00 94.81 100 LYS A O 1
ATOM 798 N N . ASN A 1 101 ? 2.280 -4.398 13.345 1.00 96.81 101 ASN A N 1
ATOM 799 C CA . ASN A 1 101 ? 1.267 -4.076 14.349 1.00 96.81 101 ASN A CA 1
ATOM 800 C C . ASN A 1 101 ? -0.144 -4.583 13.997 1.00 96.81 101 ASN A C 1
ATOM 802 O O . ASN A 1 101 ? -1.058 -4.373 14.790 1.00 96.81 101 ASN A O 1
ATOM 806 N N . LYS A 1 102 ? -0.327 -5.267 12.856 1.00 95.50 102 LYS A N 1
ATOM 807 C CA . LYS A 1 102 ? -1.628 -5.756 12.359 1.00 95.50 102 LYS A CA 1
ATOM 808 C C . LYS A 1 102 ? -2.658 -4.641 12.124 1.00 95.50 102 LYS A C 1
ATOM 810 O O . LYS A 1 102 ? -3.853 -4.849 12.288 1.00 95.50 102 LYS A O 1
ATOM 815 N N . GLU A 1 103 ? -2.190 -3.452 11.757 1.00 97.00 103 GLU A N 1
ATOM 816 C CA . GLU A 1 103 ? -3.043 -2.319 11.375 1.00 97.00 103 GLU A CA 1
ATOM 817 C C . GLU A 1 103 ? -3.405 -2.339 9.880 1.00 97.00 103 GLU A C 1
ATOM 819 O O . GLU A 1 103 ? -4.384 -1.714 9.476 1.00 97.00 103 GLU A O 1
ATOM 824 N N . VAL A 1 104 ? -2.603 -3.039 9.070 1.00 96.94 104 VAL A N 1
ATOM 825 C CA . VAL A 1 104 ? -2.867 -3.347 7.658 1.00 96.94 104 VAL A CA 1
ATOM 826 C C . VAL A 1 104 ? -3.297 -4.807 7.573 1.00 96.94 104 VAL A C 1
ATOM 828 O O . VAL A 1 104 ? -2.544 -5.696 7.973 1.00 96.94 104 VAL A O 1
ATOM 831 N N . ASP A 1 105 ? -4.493 -5.047 7.040 1.00 96.50 105 ASP A N 1
ATOM 832 C CA . ASP A 1 105 ? -5.089 -6.385 6.968 1.00 96.50 105 ASP A CA 1
ATOM 833 C C . ASP A 1 105 ? -4.516 -7.202 5.803 1.00 96.50 105 ASP A C 1
ATOM 835 O O . ASP A 1 105 ? -4.297 -8.411 5.909 1.00 96.50 105 ASP A O 1
ATOM 839 N N . LEU A 1 106 ? -4.247 -6.532 4.679 1.00 95.88 106 LEU A N 1
ATOM 840 C CA . LEU A 1 106 ? -3.682 -7.146 3.485 1.00 95.88 106 LEU A CA 1
ATOM 841 C C . LEU A 1 106 ? -2.636 -6.226 2.860 1.00 95.88 106 LEU A C 1
ATOM 843 O O . LEU A 1 106 ? -2.914 -5.074 2.534 1.00 95.88 106 LEU A O 1
ATOM 847 N N . LEU A 1 107 ? -1.443 -6.771 2.654 1.00 96.31 107 LEU A N 1
ATOM 848 C CA . LEU A 1 107 ? -0.381 -6.134 1.888 1.00 96.31 107 LEU A CA 1
ATOM 849 C C . LEU A 1 107 ? -0.180 -6.911 0.584 1.00 96.31 107 LEU A C 1
ATOM 851 O O . LEU A 1 107 ? 0.109 -8.111 0.645 1.00 96.31 107 LEU A O 1
ATOM 855 N N . ILE A 1 108 ? -0.346 -6.229 -0.550 1.00 95.00 108 ILE A N 1
ATOM 856 C CA . ILE A 1 108 ? -0.052 -6.734 -1.896 1.00 95.00 108 ILE A CA 1
ATOM 857 C C . ILE A 1 108 ? 1.384 -6.339 -2.259 1.00 95.00 108 ILE A C 1
ATOM 859 O O . ILE A 1 108 ? 1.736 -5.165 -2.141 1.00 95.00 108 ILE A O 1
ATOM 863 N N . VAL A 1 109 ? 2.201 -7.309 -2.677 1.00 91.12 109 VAL A N 1
ATOM 864 C CA . VAL A 1 109 ? 3.631 -7.107 -2.982 1.00 91.12 109 VAL A CA 1
ATOM 865 C C . VAL A 1 109 ? 4.049 -7.840 -4.249 1.00 91.12 109 VAL A C 1
ATOM 867 O O . VAL A 1 109 ? 3.432 -8.844 -4.602 1.00 91.12 109 VAL A O 1
ATOM 870 N N . VAL A 1 110 ? 5.099 -7.350 -4.909 1.00 85.12 110 VAL A N 1
ATOM 871 C CA . VAL A 1 110 ? 5.757 -8.033 -6.032 1.00 85.12 110 VAL A CA 1
ATOM 872 C C . VAL A 1 110 ? 7.066 -8.658 -5.536 1.00 85.12 110 VAL A C 1
ATOM 874 O O . VAL A 1 110 ? 7.068 -9.839 -5.202 1.00 85.12 110 VAL A O 1
ATOM 877 N N . GLY A 1 111 ? 8.132 -7.865 -5.399 1.00 75.19 111 GLY A N 1
ATOM 878 C CA . GLY A 1 111 ? 9.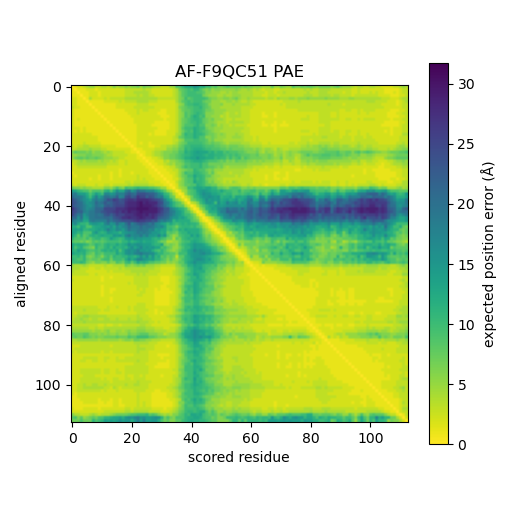436 -8.270 -4.861 1.00 75.19 111 GLY A CA 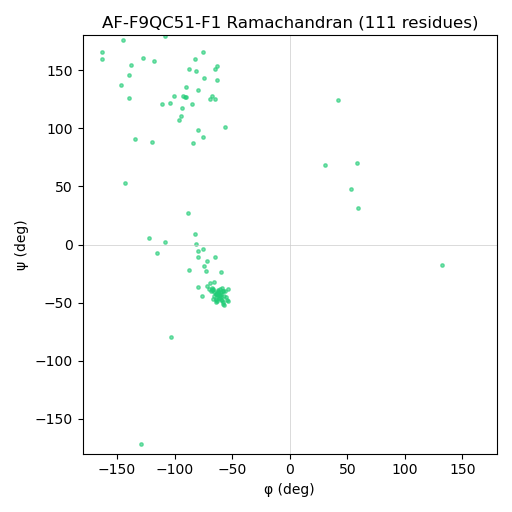1
ATOM 879 C C . GLY A 1 111 ? 9.836 -7.580 -3.551 1.00 75.19 111 GLY A C 1
ATOM 880 O O . GLY A 1 111 ? 10.827 -7.965 -2.940 1.00 75.19 111 GLY A O 1
ATOM 881 N N . MET A 1 112 ? 9.072 -6.589 -3.077 1.00 73.75 112 MET A N 1
ATOM 882 C CA . MET A 1 112 ? 9.303 -5.955 -1.769 1.00 73.75 112 MET A CA 1
ATOM 883 C C . MET A 1 112 ? 8.721 -6.761 -0.594 1.00 73.75 112 MET A C 1
ATOM 885 O O . MET A 1 112 ? 7.629 -7.312 -0.729 1.00 73.75 112 MET A O 1
ATOM 889 N N . PHE A 1 113 ? 9.379 -6.648 0.576 1.00 65.38 113 PHE A N 1
ATOM 890 C CA . PHE A 1 113 ? 9.059 -7.210 1.913 1.00 65.38 113 PHE A CA 1
ATOM 891 C C . PHE A 1 113 ? 9.564 -8.619 2.252 1.00 65.38 113 PHE A C 1
ATOM 893 O O . PHE A 1 113 ? 9.117 -9.599 1.623 1.00 65.38 113 PHE A O 1
#

Sequence (113 aa):
MFAVSSVDAAKVYYQTFKRLQSTVPNPLKIATIFSFAANEEQDAIGDIVDESFEVEAMNSSAKEFLKSAIDDYNGYFATSYDVDGKSFQNYYRDLAKRVKNKEVDLLIVVGMF

Foldseek 3Di:
DAE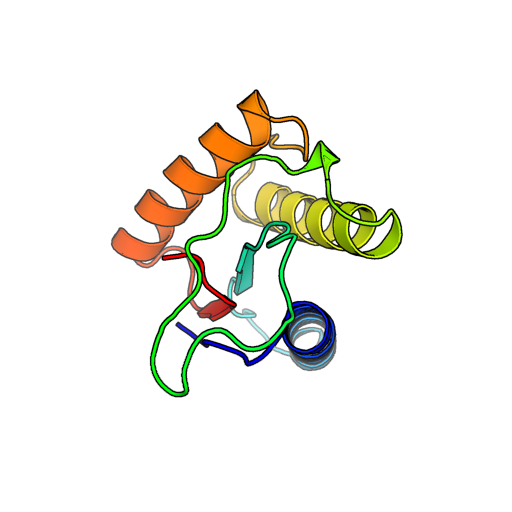DADLVVLLVVVVVLVVVCPPPDPRAQEAEDAADDPDPDDDDDPDQDAGDLPNVPDDPVSQVSNQVRVVSVCVLPVDDAHSDSVSSVVVVVVVVVCVVVCVHVYYYYHRDD

Organism: NCBI:txid1035188

Secondary structure (DSSP, 8-state):
-EE-SSHHHHHHHHHHHHHHHTTSSS---EEEE----S--S---TTPPPPPPS-GGGS-HHHHHHHHHHHHHHHHHHT----SSHHHHHHHHHHHHHHHHTT--SEEEESS--

Solvent-accessible surface area (backbone atoms only — not comparable to full-atom values): 6769 Å² total; per-residue (Å²): 114,46,77,39,96,36,71,69,52,46,53,54,51,53,52,49,50,55,60,68,36,73,82,44,88,85,56,78,47,70,47,70,56,77,54,41,62,95,67,84,73,82,67,60,100,87,65,75,64,78,52,51,79,50,50,83,74,37,57,70,69,58,46,53,50,51,41,54,51,42,51,53,48,19,68,77,67,76,55,86,58,50,77,45,63,69,37,38,53,50,43,53,56,49,49,54,52,32,47,74,69,62,70,41,71,38,42,38,24,50,56,52,136

Mean predicted aligned error: 5.97 Å

InterPro domains:
  IPR027417 P-loop containing nucleoside triphosphate hydrolase [G3DSA:3.40.50.300] (1-113)
  IPR051268 Type I restriction enzyme R subunit [PTHR30195] (1-113)
  IPR055180 Restriction endonuclease, type I, HsdR, second RecA-like helicase domain [PF22679] (1-113)